Protein 6BN1 (pdb70)

Structure (mmCIF, N/CA/C/O backbone):
data_6BN1
#
_entry.id   6BN1
#
_cell.length_a   49.934
_cell.length_b   49.934
_cell.length_c   186.169
_cell.angle_alpha   90.00
_cell.angle_beta   90.00
_cell.angle_gamma   90.00
#
_symmetry.space_group_name_H-M   'P 43 2 2'
#
loop_
_entity.id
_entity.type
_entity.pdbx_description
1 polymer 'Serine/threonine-protein kinase hippo'
2 polymer 'Scaffold protein salvador'
3 non-polymer (4S)-2-METHYL-2,4-PENTANEDIOL
4 non-polymer 'NICKEL (II) ION'
5 water water
#
loop_
_atom_site.group_PDB
_atom_site.id
_atom_site.type_symbol
_atom_site.label_atom_id
_atom_site.label_alt_id
_atom_site.label_comp_id
_atom_site.label_asym_id
_atom_site.label_entity_id
_atom_site.label_seq_id
_atom_site.pdbx_PDB_ins_code
_atom_site.Cartn_x
_atom_site.Cartn_y
_atom_site.Cartn_z
_atom_site.occupancy
_atom_site.B_iso_or_equiv
_atom_site.auth_seq_id
_atom_site.auth_comp_id
_atom_site.auth_asym_id
_atom_site.auth_atom_id
_atom_site.pdbx_PDB_model_num
ATOM 1 N N . GLY A 1 1 ? -20.968 10.838 -4.028 1.00 107.73 604 GLY A N 1
ATOM 2 C CA . GLY A 1 1 ? -21.594 10.716 -2.725 1.00 99.28 604 GLY A CA 1
ATOM 3 C C . GLY A 1 1 ? -21.300 11.891 -1.807 1.00 96.55 604 GLY A C 1
ATOM 4 O O . GLY A 1 1 ? -21.634 13.037 -2.114 1.00 95.43 604 GLY A O 1
ATOM 5 N N . GLU A 1 2 ? -20.674 11.607 -0.672 1.00 94.64 605 GLU A N 1
ATOM 6 C CA . GLU A 1 2 ? -20.401 12.638 0.317 1.00 88.77 605 GLU A CA 1
ATOM 7 C C . GLU A 1 2 ? -19.471 13.716 -0.232 1.00 88.96 605 GLU A C 1
ATOM 8 O O . GLU A 1 2 ? -19.579 14.889 0.123 1.00 99.20 605 GLU A O 1
ATOM 14 N N . PHE A 1 3 ? -18.562 13.309 -1.107 1.00 73.35 606 PHE A N 1
ATOM 15 C CA . PHE A 1 3 ? -17.536 14.205 -1.612 1.00 68.29 606 PHE A CA 1
ATOM 16 C C . PHE A 1 3 ? -17.598 14.348 -3.125 1.00 76.91 606 PHE A C 1
ATOM 17 O O . PHE A 1 3 ? -16.566 14.370 -3.800 1.00 58.94 606 PHE A O 1
ATOM 25 N N . GLU A 1 4 ? -18.812 14.435 -3.651 1.00 83.59 607 GLU A N 1
ATOM 26 C CA . GLU A 1 4 ? -19.015 14.497 -5.086 1.00 80.09 607 GLU A CA 1
ATOM 27 C C . GLU A 1 4 ? -18.370 15.741 -5.695 1.00 77.54 607 GLU A C 1
ATOM 28 O O . GLU A 1 4 ? -17.897 15.720 -6.832 1.00 70.76 607 GLU A O 1
ATOM 34 N N . PHE A 1 5 ? -18.339 16.817 -4.918 1.00 72.78 608 PHE A N 1
ATOM 35 C CA . PHE A 1 5 ? -17.848 18.100 -5.401 1.00 60.27 608 PHE A CA 1
ATOM 36 C C . PHE A 1 5 ? -16.369 18.046 -5.804 1.00 60.31 608 PHE A C 1
ATOM 37 O O . PHE A 1 5 ? -15.896 18.887 -6.565 1.00 69.72 608 PHE A O 1
ATOM 45 N N . LEU A 1 6 ? -15.643 17.051 -5.303 1.00 55.55 609 LEU A N 1
ATOM 46 C CA . LEU A 1 6 ? -14.231 16.887 -5.640 1.00 54.30 609 LEU A CA 1
ATOM 47 C C . LEU A 1 6 ? -14.024 16.615 -7.141 1.00 62.42 609 LEU A C 1
ATOM 48 O O . LEU A 1 6 ? -12.929 16.810 -7.683 1.00 61.08 609 LEU A O 1
ATOM 53 N N . LYS A 1 7 ? -15.082 16.164 -7.808 1.00 55.03 610 LYS A N 1
ATOM 54 C CA . LYS A 1 7 ? -15.003 15.867 -9.232 1.00 67.35 61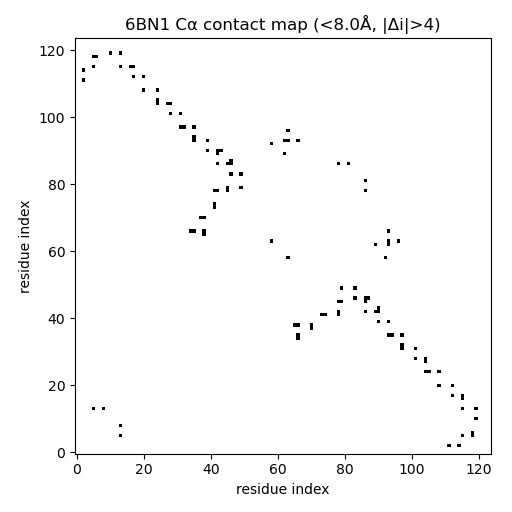0 LYS A CA 1
ATOM 55 C C . LYS A 1 7 ? -14.955 17.158 -10.034 1.00 58.39 610 LYS A C 1
ATOM 56 O O . LYS A 1 7 ? -14.575 17.168 -11.196 1.00 64.62 610 LYS A O 1
ATOM 62 N N . PHE A 1 8 ? -15.298 18.265 -9.396 1.00 57.30 611 PHE A N 1
ATOM 63 C CA . PHE A 1 8 ? -15.252 19.545 -10.077 1.00 54.99 611 PHE A CA 1
ATOM 64 C C . PHE A 1 8 ? -13.939 20.274 -9.862 1.00 65.13 611 PHE A C 1
ATOM 65 O O . PHE A 1 8 ? -13.681 21.291 -10.497 1.00 66.44 611 PHE A O 1
ATOM 73 N N . LEU A 1 9 ? -13.101 19.748 -8.979 1.00 53.65 612 LEU A N 1
ATOM 74 C CA . LEU A 1 9 ? -11.856 20.422 -8.653 1.00 57.15 612 LEU A CA 1
ATOM 75 C C . LEU A 1 9 ? -10.797 20.184 -9.695 1.00 54.88 612 LEU A C 1
ATOM 76 O O . LEU A 1 9 ? -10.791 19.153 -10.346 1.00 67.68 612 LEU A O 1
ATOM 81 N N . THR A 1 10 ? -9.889 21.139 -9.847 1.00 57.05 613 THR A N 1
ATOM 82 C CA . THR A 1 10 ? -8.744 20.927 -10.710 1.00 56.77 613 THR A CA 1
ATOM 83 C C . THR A 1 10 ? -7.805 19.962 -10.025 1.00 57.30 613 THR A C 1
ATOM 84 O O . THR A 1 10 ? -7.913 19.731 -8.830 1.00 57.32 613 THR A O 1
ATOM 88 N N . PHE A 1 11 ? -6.870 19.400 -10.772 1.00 67.13 614 PHE A N 1
ATOM 89 C CA . PHE A 1 11 ? -5.952 18.457 -10.177 1.00 68.04 614 PHE A CA 1
ATOM 90 C C . PHE A 1 11 ? -5.166 19.080 -9.013 1.00 72.09 614 PHE A C 1
ATOM 91 O O . PHE A 1 11 ? -4.870 18.422 -8.016 1.00 74.19 614 PHE A O 1
ATOM 99 N N . ASP A 1 12 ? -4.840 20.358 -9.156 1.00 67.13 615 ASP A N 1
ATOM 100 C CA . ASP A 1 12 ? -4.047 21.059 -8.170 1.00 70.98 615 ASP A CA 1
ATOM 101 C C . ASP A 1 12 ? -4.854 21.323 -6.915 1.00 71.31 615 ASP A C 1
ATOM 102 O O . ASP A 1 12 ? -4.347 21.192 -5.804 1.00 75.55 615 ASP A O 1
ATOM 107 N N . ASP A 1 13 ? -6.112 21.699 -7.108 1.00 58.24 616 ASP A N 1
ATOM 108 C CA . ASP A 1 13 ? -7.022 21.899 -6.008 1.00 53.91 616 ASP A CA 1
ATOM 109 C C . ASP A 1 13 ? -7.074 20.652 -5.111 1.00 58.05 616 ASP A C 1
ATOM 110 O O . ASP A 1 13 ? -7.062 20.771 -3.881 1.00 62.18 616 ASP A O 1
ATOM 115 N N . LEU A 1 14 ? -7.109 19.467 -5.717 1.00 54.96 617 LEU A N 1
ATOM 116 C CA . LEU A 1 14 ? -7.109 18.227 -4.938 1.00 54.51 617 LEU A CA 1
ATOM 117 C C . LEU A 1 14 ? -5.832 18.106 -4.127 1.00 59.02 617 LEU A C 1
ATOM 118 O O . LEU A 1 14 ? -5.884 17.865 -2.929 1.00 70.56 617 LEU A O 1
ATOM 123 N N . ASN A 1 15 ? -4.684 18.270 -4.775 1.00 60.59 618 ASN A N 1
ATOM 124 C CA . ASN A 1 15 ? -3.415 18.263 -4.051 1.00 61.23 618 ASN A CA 1
ATOM 125 C C . ASN A 1 15 ? -3.400 19.287 -2.906 1.00 67.57 618 ASN A C 1
ATOM 126 O O . ASN A 1 15 ? -2.892 19.014 -1.828 1.00 60.91 618 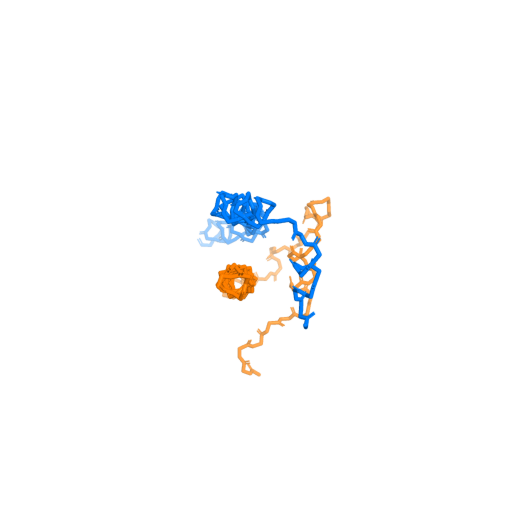ASN A O 1
ATOM 131 N N . GLN A 1 16 ? -3.976 20.459 -3.142 1.00 70.63 619 GLN A N 1
ATOM 132 C CA . GLN A 1 16 ? -3.934 21.527 -2.165 1.00 55.62 619 GLN A CA 1
ATOM 133 C C . GLN A 1 16 ? -4.724 21.123 -0.923 1.00 63.81 619 GLN A C 1
ATOM 134 O O . GLN A 1 16 ? -4.360 21.463 0.199 1.00 72.50 619 GLN A O 1
ATOM 140 N N . ARG A 1 17 ? -5.800 20.378 -1.137 1.00 65.90 620 ARG A N 1
ATOM 141 C CA . ARG A 1 17 ? -6.643 19.920 -0.056 1.00 51.11 620 ARG A CA 1
ATOM 142 C C . ARG A 1 17 ? -5.939 18.813 0.723 1.00 67.99 620 ARG A C 1
ATOM 143 O O . ARG A 1 17 ? -5.993 18.784 1.955 1.00 65.29 620 ARG A O 1
ATOM 151 N N . LEU A 1 18 ? -5.267 17.920 0.001 1.00 66.62 621 LEU A N 1
ATOM 152 C CA . LEU A 1 18 ? -4.441 16.886 0.617 1.00 73.59 621 LEU A CA 1
ATOM 153 C C . LEU A 1 18 ? -3.272 17.485 1.405 1.00 80.87 621 LEU A C 1
ATOM 154 O O . LEU A 1 18 ? -2.760 16.883 2.346 1.00 75.23 621 LEU A O 1
ATOM 159 N N . CYS A 1 19 ? -2.850 18.672 0.993 1.00 83.48 622 CYS A N 1
ATOM 160 C CA . CYS A 1 19 ? -1.767 19.394 1.642 1.00 74.92 622 CYS A CA 1
ATOM 161 C C . CYS A 1 19 ? -2.198 19.844 3.039 1.00 76.97 622 CYS A C 1
ATOM 162 O O . CYS A 1 19 ? -1.437 19.762 3.996 1.00 82.84 622 CYS A O 1
ATOM 165 N N . ASN A 1 20 ? -3.439 20.305 3.137 1.00 73.14 623 ASN A N 1
ATOM 166 C CA . ASN A 1 20 ? -3.927 21.010 4.310 1.00 71.10 623 ASN A CA 1
ATOM 167 C C . ASN A 1 20 ? -4.620 20.118 5.332 1.00 69.63 623 ASN A C 1
ATOM 168 O O . ASN A 1 20 ? -4.938 20.560 6.424 1.00 71.82 623 ASN A O 1
ATOM 173 N N . ILE A 1 21 ? -4.839 18.860 4.976 1.00 63.93 624 ILE A N 1
ATOM 174 C CA . ILE A 1 21 ? -5.742 17.998 5.719 1.00 58.62 624 ILE A CA 1
ATOM 175 C C . ILE A 1 21 ? -5.265 17.711 7.177 1.00 54.07 624 ILE A C 1
ATOM 176 O O . ILE A 1 21 ? -6.044 17.841 8.105 1.00 53.10 624 ILE A O 1
ATOM 181 N N . ASP A 1 22 ? -3.995 17.381 7.382 1.00 60.55 625 ASP A N 1
ATOM 182 C CA . ASP A 1 22 ? -3.476 17.110 8.720 1.00 54.33 625 ASP A CA 1
ATOM 183 C C . ASP A 1 22 ? -3.673 18.292 9.671 1.00 69.89 625 ASP A C 1
ATOM 184 O O . ASP A 1 22 ? -4.337 18.170 10.703 1.00 67.41 625 ASP A O 1
ATOM 189 N N . HIS A 1 23 ? -3.091 19.430 9.310 1.00 66.27 626 HIS A N 1
ATOM 190 C CA . HIS A 1 23 ? -3.187 20.646 10.102 1.00 60.92 626 HIS A CA 1
ATOM 191 C C . HIS A 1 23 ? -4.627 20.994 10.392 1.00 58.17 626 HIS A C 1
ATOM 192 O O . HIS A 1 23 ? -4.967 21.385 11.511 1.00 70.35 626 HIS A O 1
ATOM 199 N N . GLU A 1 24 ? -5.479 20.840 9.389 1.00 50.37 627 GLU A N 1
ATOM 200 C CA . GLU A 1 24 ? -6.904 21.076 9.594 1.00 69.30 627 GLU A CA 1
ATOM 201 C C . GLU A 1 24 ? -7.489 20.171 10.687 1.00 68.57 627 GLU A C 1
ATOM 202 O O . GLU A 1 24 ? -8.382 20.584 11.425 1.00 64.27 627 GLU A O 1
ATOM 208 N N . MET A 1 25 ? -6.982 18.949 10.800 1.00 55.10 628 MET A N 1
ATOM 209 C CA . MET A 1 25 ? -7.492 18.049 11.805 1.00 56.27 628 MET A CA 1
ATOM 210 C C . MET A 1 25 ? -6.966 18.455 13.189 1.00 68.67 628 MET A C 1
ATOM 211 O O . MET A 1 25 ? -7.706 18.445 14.174 1.00 62.75 628 MET A O 1
ATOM 216 N N . GLU A 1 26 ? -5.692 18.834 13.243 1.00 67.35 629 GLU A N 1
ATOM 217 C CA . GLU A 1 26 ? -5.056 19.225 14.492 1.00 59.75 629 GLU A CA 1
ATOM 218 C C . GLU A 1 26 ? -5.737 20.449 15.102 1.00 59.69 629 GLU A C 1
ATOM 219 O O . GLU A 1 26 ? -5.871 20.547 16.316 1.00 72.26 629 GLU A O 1
ATOM 225 N N . LEU A 1 27 ? -6.184 21.377 14.273 1.00 61.62 630 LEU A N 1
ATOM 226 C CA . LEU A 1 27 ? -6.897 22.520 14.811 1.00 62.24 630 LEU A CA 1
ATOM 227 C C . LEU A 1 27 ? -8.232 22.084 15.387 1.00 64.62 630 LEU A C 1
ATOM 228 O O . LEU A 1 27 ? -8.651 22.555 16.449 1.00 72.91 630 LEU A O 1
ATOM 233 N N . GLU A 1 28 ? -8.885 21.169 14.679 1.00 55.72 631 GLU A N 1
ATOM 234 C CA . GLU A 1 28 ? -10.201 20.670 15.060 1.00 62.86 631 GLU A CA 1
ATOM 235 C C . GLU A 1 28 ? -10.157 19.983 16.438 1.00 58.26 631 GLU A C 1
ATOM 236 O O . GLU A 1 28 ? -11.018 20.184 17.289 1.00 53.08 631 GLU A O 1
ATOM 242 N N . ILE A 1 29 ? -9.132 19.169 16.631 1.00 51.24 632 ILE A N 1
ATOM 243 C CA . ILE A 1 29 ? -8.955 18.408 17.848 1.00 49.32 632 ILE A CA 1
ATOM 244 C C . ILE A 1 29 ? -8.599 19.317 19.030 1.00 61.66 632 ILE A C 1
ATOM 245 O O . ILE A 1 29 ? -9.070 19.109 20.148 1.00 72.63 632 ILE A O 1
ATOM 250 N N . G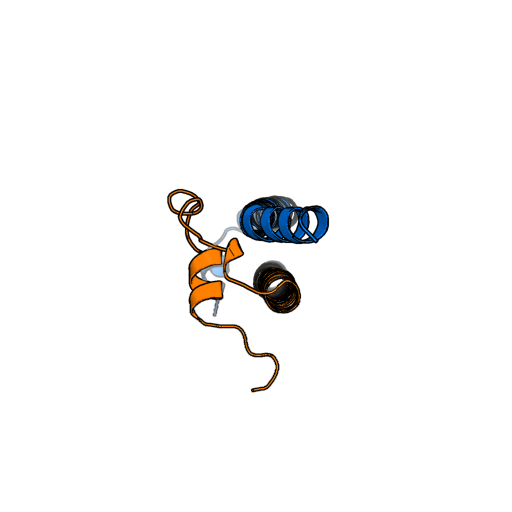LU A 1 30 ? -7.788 20.336 18.766 1.00 56.86 633 GLU A N 1
ATOM 251 C CA . GLU A 1 30 ? -7.440 21.331 19.770 1.00 54.87 633 GLU A CA 1
ATOM 252 C C . GLU A 1 30 ? -8.667 22.083 20.270 1.00 64.92 633 GLU A C 1
ATOM 253 O O . GLU A 1 30 ? -8.841 22.261 21.476 1.00 80.42 633 GLU A O 1
ATOM 259 N N . GLN A 1 31 ? -9.514 22.526 19.348 1.00 59.47 634 GLN A N 1
ATOM 260 C CA . GLN A 1 31 ? -10.751 23.210 19.714 1.00 59.00 634 GLN A CA 1
ATOM 261 C C . GLN A 1 31 ? -11.671 22.284 20.512 1.00 67.56 634 GLN A C 1
ATOM 262 O O . GLN A 1 31 ? -12.413 22.731 21.384 1.00 66.04 634 GLN A O 1
ATOM 268 N N . LEU A 1 32 ? -11.596 20.991 20.218 1.00 54.59 635 LEU A N 1
ATOM 269 C CA . LEU A 1 32 ? -12.384 19.995 20.922 1.00 54.74 635 LEU A CA 1
ATOM 270 C C . LEU A 1 32 ? -11.866 19.800 22.350 1.00 59.98 635 LEU A C 1
ATOM 271 O O . LEU A 1 32 ? -12.627 19.787 23.315 1.00 60.31 635 LEU A O 1
ATOM 276 N N . ASN A 1 33 ? -10.557 19.637 22.459 1.00 60.30 636 ASN A N 1
ATOM 277 C CA . ASN A 1 33 ? -9.892 19.535 23.738 1.00 55.58 636 ASN A CA 1
ATOM 278 C C . ASN A 1 33 ? -10.174 20.737 24.619 1.00 66.35 636 ASN A C 1
ATOM 279 O O . ASN A 1 33 ? -10.442 20.583 25.811 1.00 78.02 636 ASN A O 1
ATOM 284 N N . LYS A 1 34 ? -10.108 21.934 24.044 1.00 64.36 637 LYS A N 1
ATOM 285 C CA . LYS A 1 34 ? -10.371 23.139 24.823 1.00 58.63 637 LYS A CA 1
ATOM 286 C C . LYS A 1 34 ? -11.816 23.126 25.293 1.00 61.74 637 LYS A C 1
ATOM 287 O O . LYS A 1 34 ? -12.112 23.461 26.438 1.00 67.93 637 LYS A O 1
ATOM 293 N N . LYS A 1 35 ? -12.709 22.719 24.400 1.00 54.17 638 LYS A N 1
ATOM 294 C CA . LYS A 1 35 ? -14.138 22.736 24.679 1.00 52.67 638 LYS A CA 1
ATOM 295 C C . LYS A 1 35 ? -14.493 21.884 25.896 1.00 67.15 638 LYS A C 1
ATOM 296 O O . LYS A 1 35 ? -15.212 22.336 26.793 1.00 71.00 638 LYS A O 1
ATOM 302 N N . TYR A 1 36 ? -13.974 20.663 25.937 1.00 58.03 639 TYR A N 1
ATOM 303 C CA . TYR A 1 36 ? -14.388 19.735 26.972 1.00 61.90 639 TYR A CA 1
ATOM 304 C C . TYR A 1 36 ? -13.688 20.009 28.294 1.00 61.56 639 TYR A C 1
ATOM 305 O O . TYR A 1 36 ? -14.286 19.870 29.348 1.00 60.87 639 TYR A O 1
ATOM 314 N N . ASN A 1 37 ? -12.439 20.438 28.231 1.00 54.58 640 ASN A N 1
ATOM 315 C CA . ASN A 1 37 ? -11.736 20.867 29.420 1.00 50.34 640 ASN A CA 1
ATOM 316 C C . ASN A 1 37 ? -12.500 21.932 30.194 1.00 62.83 640 ASN A C 1
ATOM 317 O O . ASN A 1 37 ? -12.569 21.892 31.430 1.00 68.61 640 ASN A O 1
ATOM 322 N N . ALA A 1 38 ? -13.074 22.890 29.476 1.00 61.28 641 ALA A N 1
ATOM 323 C CA . ALA A 1 38 ? -13.785 23.977 30.142 1.00 66.62 641 ALA A CA 1
ATOM 324 C C . ALA A 1 38 ? -15.153 23.516 30.632 1.00 66.52 641 ALA A C 1
ATOM 325 O O . ALA A 1 38 ? -15.735 24.119 31.533 1.00 75.43 641 ALA A O 1
ATOM 327 N N . LYS A 1 39 ? -15.653 22.439 30.044 1.00 49.16 642 LYS A N 1
ATOM 328 C CA . LYS A 1 39 ? -16.912 21.856 30.480 1.00 57.02 642 LYS A CA 1
ATOM 329 C C . LYS A 1 39 ? -16.735 20.989 31.723 1.00 52.03 642 LYS A C 1
ATOM 330 O O . LYS A 1 39 ? -17.681 20.766 32.458 1.00 59.89 642 LYS A O 1
ATOM 336 N N . ARG A 1 40 ? -15.526 20.484 31.928 1.00 52.48 643 ARG A N 1
ATOM 337 C CA . ARG A 1 40 ? -15.236 19.597 33.037 1.00 55.46 643 ARG A CA 1
ATOM 338 C C . ARG A 1 40 ? -14.864 20.365 34.295 1.00 56.55 643 ARG A C 1
ATOM 339 O O . ARG A 1 40 ? -15.176 19.932 35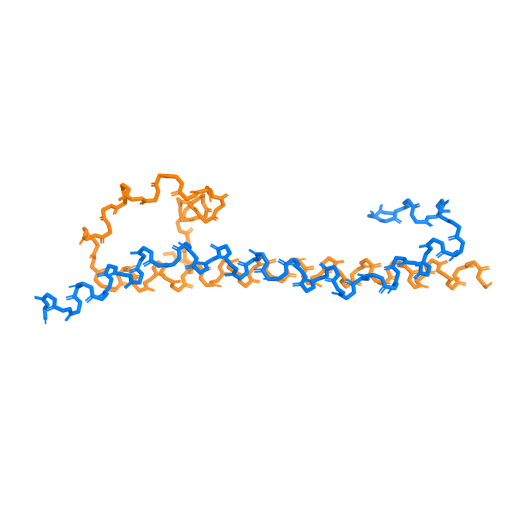.402 1.00 66.84 643 ARG A O 1
ATOM 347 N N . GLN A 1 41 ? -14.184 21.492 34.107 1.00 52.88 644 GLN A N 1
ATOM 348 C CA . GLN A 1 41 ? -13.727 22.340 35.201 1.00 55.50 644 GLN A CA 1
ATOM 349 C C . GLN A 1 41 ? -14.794 22.556 36.287 1.00 62.85 644 GLN A C 1
ATOM 350 O O . GLN A 1 41 ? -14.505 22.329 37.461 1.00 65.66 644 GLN A O 1
ATOM 356 N N . PRO A 1 42 ? -16.028 22.955 35.904 1.00 56.50 645 PRO A N 1
ATOM 357 C CA . PRO A 1 42 ? -17.077 23.101 36.916 1.00 56.08 645 PRO A CA 1
ATOM 358 C C . PRO A 1 42 ? -17.294 21.845 37.760 1.00 74.47 645 PRO A C 1
ATOM 359 O O . PRO A 1 42 ? -17.522 21.910 38.973 1.00 74.92 645 PRO A O 1
ATOM 363 N N . ILE A 1 43 ? -17.239 20.697 37.107 1.00 68.17 646 ILE A N 1
ATOM 364 C CA . ILE A 1 43 ? -17.510 19.446 37.785 1.00 58.11 646 ILE A CA 1
ATOM 365 C C . ILE A 1 43 ? -16.323 19.077 38.634 1.00 61.57 646 ILE A C 1
ATOM 366 O O . ILE A 1 43 ? -16.476 18.673 39.776 1.00 63.19 646 ILE A O 1
ATOM 371 N N . VAL A 1 44 ? -15.133 19.237 38.066 1.00 63.41 647 VAL A N 1
ATOM 372 C CA . VAL A 1 44 ? -13.901 18.888 38.754 1.00 65.53 647 VAL A CA 1
ATOM 373 C C . VAL A 1 44 ? -13.692 19.793 39.981 1.00 66.87 647 VAL A C 1
ATOM 374 O O . VAL A 1 44 ? -13.289 19.325 41.049 1.00 67.45 647 VAL A O 1
ATOM 378 N N . ASP A 1 45 ? -13.997 21.078 39.831 1.00 66.13 648 ASP A N 1
ATOM 379 C CA . ASP A 1 45 ? -13.948 22.005 40.953 1.00 70.18 648 ASP A CA 1
ATOM 380 C C . ASP A 1 45 ? -14.893 21.566 42.075 1.00 70.76 648 ASP A C 1
ATOM 381 O O . ASP A 1 45 ? -14.541 21.643 43.253 1.00 81.32 648 ASP A O 1
ATOM 386 N N . ALA A 1 46 ? -16.083 21.093 41.718 1.00 67.61 649 ALA A N 1
ATOM 387 C CA . ALA A 1 46 ? -17.057 20.677 42.730 1.00 59.93 649 ALA A CA 1
ATOM 388 C C . ALA A 1 46 ? -16.555 19.474 43.526 1.00 67.58 649 ALA A C 1
ATOM 389 O O . ALA A 1 46 ? -16.621 19.474 44.763 1.00 77.68 649 ALA A O 1
ATOM 391 N N . MET A 1 47 ? -16.060 18.461 42.819 1.00 58.24 650 MET A N 1
ATOM 392 C CA . MET A 1 47 ? -15.497 17.268 43.450 1.00 69.07 650 MET A CA 1
ATOM 393 C C . MET A 1 47 ? -14.376 17.637 44.422 1.00 71.23 650 MET A C 1
ATOM 394 O O . MET A 1 47 ? -14.305 17.091 45.516 1.00 70.55 650 MET A O 1
ATOM 399 N N . ASN A 1 48 ? -13.510 18.563 44.018 1.00 68.50 651 ASN A N 1
ATOM 400 C CA . ASN A 1 48 ? -12.436 19.039 44.880 1.00 67.11 651 ASN A CA 1
ATOM 401 C C . ASN A 1 48 ? -12.974 19.652 46.161 1.00 73.79 651 ASN A C 1
ATOM 402 O O . ASN A 1 48 ? -12.408 19.465 47.232 1.00 90.81 651 ASN A O 1
ATOM 407 N N . ALA A 1 49 ? -14.081 20.371 46.037 1.00 70.15 652 ALA A N 1
ATOM 408 C CA . ALA A 1 49 ? -14.725 20.987 47.177 1.00 68.95 652 ALA A CA 1
ATOM 409 C C . ALA A 1 49 ? -15.368 19.940 48.074 1.00 78.58 652 ALA A C 1
ATOM 410 O O . ALA A 1 49 ? -15.331 20.066 49.295 1.00 86.62 652 ALA A O 1
ATOM 412 N N . LYS A 1 50 ? -15.957 18.910 47.473 1.00 78.41 653 LYS A N 1
ATOM 413 C CA . LYS A 1 50 ? -16.504 17.803 48.254 1.00 78.04 653 LYS A CA 1
ATOM 414 C C . LYS A 1 5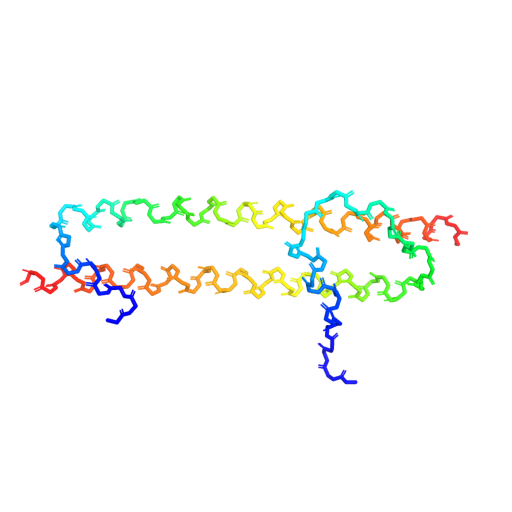0 ? -15.384 17.123 49.038 1.00 82.51 653 LYS A C 1
ATOM 415 O O . LYS A 1 50 ? -15.495 16.935 50.247 1.00 101.62 653 LYS A O 1
ATOM 421 N N . ARG A 1 51 ? -14.297 16.786 48.351 1.00 72.22 654 ARG A N 1
ATOM 422 C CA . ARG A 1 51 ? -13.152 16.129 48.974 1.00 83.95 654 ARG A CA 1
ATOM 423 C C . ARG A 1 51 ? -12.520 16.937 50.111 1.00 106.30 654 ARG A C 1
ATOM 424 O O . ARG A 1 51 ? -11.973 16.364 51.056 1.00 110.58 654 ARG A O 1
ATOM 432 N N . LYS A 1 52 ? -12.584 18.262 50.015 1.00 112.70 655 LYS A N 1
ATOM 433 C CA . LYS A 1 52 ? -11.988 19.118 51.034 1.00 120.84 655 LYS A CA 1
ATOM 434 C C . LYS A 1 52 ? -12.958 19.312 52.203 1.00 123.78 655 LYS A C 1
ATOM 435 O O . LYS A 1 52 ? -12.540 19.508 53.341 1.00 126.80 655 LYS A O 1
ATOM 441 N N . ARG A 1 53 ? -14.251 19.217 51.907 1.00 129.29 656 ARG A N 1
ATOM 442 C CA . ARG A 1 53 ? -15.327 19.437 52.874 1.00 129.52 656 ARG A CA 1
ATOM 443 C C . ARG A 1 53 ? -15.545 18.224 53.771 1.00 125.36 656 ARG A C 1
ATOM 444 O O . ARG A 1 53 ? -16.093 18.338 54.865 1.00 139.99 656 ARG A O 1
ATOM 452 N N . GLN A 1 54 ? -15.106 17.061 53.301 1.00 116.80 657 GLN A N 1
ATOM 453 C CA . GLN A 1 54 ? -15.398 15.800 53.969 1.00 116.25 657 GLN A CA 1
ATOM 454 C C . GLN A 1 54 ? -14.128 14.990 54.219 1.00 117.17 657 GLN A C 1
ATOM 455 O O . GLN A 1 54 ? -13.025 15.538 54.251 1.00 121.42 657 GLN A O 1
ATOM 461 N N . LEU B 2 1 ? -30.187 1.506 33.634 1.00 87.56 531 LEU B N 1
ATOM 462 C CA . LEU B 2 1 ? -29.982 1.496 32.185 1.00 94.01 531 LEU B CA 1
ATOM 463 C C . LEU B 2 1 ? -28.492 1.419 31.826 1.00 99.03 531 LEU B C 1
ATOM 464 O O . LEU B 2 1 ? -27.632 1.885 32.583 1.00 93.90 531 LEU B O 1
ATOM 469 N N . LEU B 2 2 ? -28.202 0.836 30.662 1.00 104.54 532 LEU B N 1
ATOM 470 C CA . LEU B 2 2 ? -26.830 0.528 30.246 1.00 99.96 532 LEU B CA 1
ATOM 471 C C . LEU B 2 2 ? -26.054 1.730 29.715 1.00 97.53 532 LEU B C 1
ATOM 472 O O . LEU B 2 2 ? -26.398 2.286 28.672 1.00 104.33 532 LEU B O 1
ATOM 477 N N . GLU B 2 3 ? -25.004 2.112 30.437 1.00 93.18 533 GLU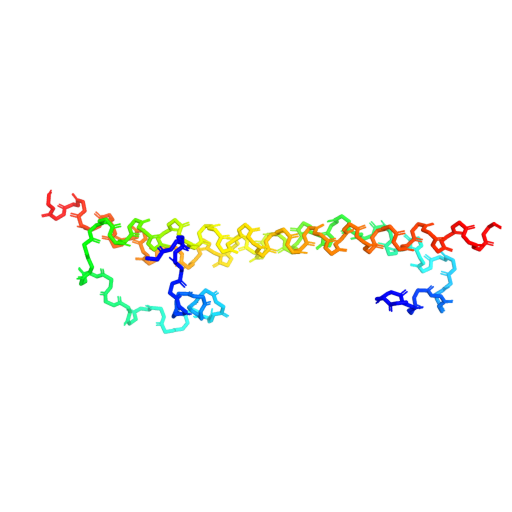 B N 1
ATOM 478 C CA . GLU B 2 3 ? -24.123 3.197 30.028 1.00 91.50 533 GLU B CA 1
ATOM 479 C C . GLU B 2 3 ? -24.879 4.504 29.798 1.00 86.10 533 GLU B C 1
ATOM 480 O O . GLU B 2 3 ? -24.515 5.285 28.924 1.00 87.01 533 GLU B O 1
ATOM 486 N N . GLU B 2 4 ? -25.928 4.743 30.576 1.00 77.50 534 GLU B N 1
ATOM 487 C CA . GLU B 2 4 ? -26.783 5.902 30.339 1.00 82.93 534 GLU B CA 1
ATOM 488 C C . GLU B 2 4 ? -26.038 7.223 30.461 1.00 79.06 534 GLU B C 1
ATOM 489 O O . GLU B 2 4 ? -25.338 7.467 31.444 1.00 83.10 534 GLU B O 1
ATOM 495 N N . ILE B 2 5 ? -26.186 8.065 29.448 1.00 64.77 535 ILE B N 1
ATOM 496 C CA . ILE B 2 5 ? -25.760 9.454 29.534 1.00 67.75 535 ILE B CA 1
ATOM 497 C C . ILE B 2 5 ? -26.981 10.347 29.433 1.00 63.41 535 ILE B C 1
ATOM 498 O O . ILE B 2 5 ? -27.665 10.355 28.421 1.00 76.59 535 ILE B O 1
ATOM 503 N N . PRO B 2 6 ? -27.269 11.088 30.499 1.00 61.95 536 PRO B N 1
ATOM 504 C CA . PRO B 2 6 ? -28.443 11.957 30.540 1.00 61.77 536 PRO B CA 1
ATOM 505 C C . PRO B 2 6 ? -28.432 13.004 29.441 1.00 59.74 536 PRO B C 1
ATOM 506 O O . PRO B 2 6 ? -27.400 13.624 29.192 1.00 62.02 536 PRO B O 1
ATOM 510 N N . LYS B 2 7 ? -29.586 13.198 28.812 1.00 65.08 537 LYS B N 1
ATOM 511 C CA . LYS B 2 7 ? -29.712 14.102 27.675 1.00 71.11 537 LYS B CA 1
ATOM 512 C C . LYS B 2 7 ? -29.219 15.498 28.026 1.00 67.57 537 LYS B C 1
ATOM 513 O O . LYS B 2 7 ? -28.639 16.190 27.178 1.00 69.04 537 LYS B O 1
ATOM 519 N N . TRP B 2 8 ? -29.431 15.902 29.279 1.00 60.00 538 TRP B N 1
ATOM 520 C CA . TRP B 2 8 ? -29.102 17.263 29.680 1.00 49.35 538 TRP B CA 1
ATOM 521 C C . TRP B 2 8 ? -27.600 17.446 29.603 1.00 57.79 538 TRP B C 1
ATOM 522 O O . TRP B 2 8 ? -27.118 18.537 29.303 1.00 62.77 538 TRP B O 1
ATOM 533 N N . LEU B 2 9 ? -26.865 16.367 29.852 1.00 52.34 539 LEU B N 1
ATOM 534 C CA . LEU B 2 9 ? -25.415 16.449 29.895 1.00 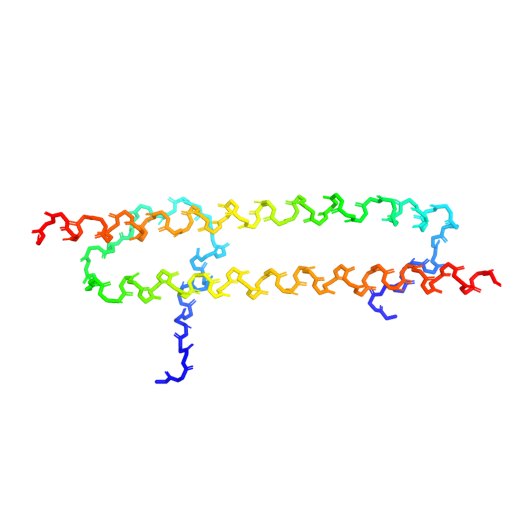64.98 539 LEU B CA 1
ATOM 535 C C . LEU B 2 9 ? -24.882 16.727 28.505 1.00 66.45 539 LEU B C 1
ATOM 536 O O . LEU B 2 9 ? -23.970 17.532 28.328 1.00 70.89 539 LEU B O 1
ATOM 541 N N . ALA B 2 10 ? -25.472 16.065 27.519 1.00 75.57 540 ALA B N 1
ATOM 542 C CA . ALA B 2 10 ? -25.093 16.270 26.130 1.00 64.17 540 ALA B CA 1
ATOM 543 C C . ALA B 2 10 ? -25.364 17.712 25.700 1.00 65.68 540 ALA B C 1
ATOM 544 O O . ALA B 2 10 ? -24.511 18.353 25.085 1.00 65.78 540 ALA B O 1
ATOM 546 N N . VAL B 2 11 ? -26.544 18.223 26.045 1.00 56.69 541 VAL B N 1
ATOM 547 C CA . VAL B 2 11 ? -26.886 19.617 25.776 1.00 50.87 541 VAL B CA 1
ATOM 548 C C . VAL B 2 11 ? -25.868 20.566 26.385 1.00 62.37 541 VAL B C 1
ATOM 549 O O . VAL B 2 11 ? -25.415 21.513 25.748 1.00 72.26 541 VAL B O 1
ATOM 553 N N . TYR B 2 12 ? -25.520 20.302 27.634 1.00 67.50 542 TYR B N 1
ATOM 554 C CA . TYR B 2 12 ? -24.553 21.101 28.364 1.00 65.38 542 TYR B CA 1
ATOM 555 C C . TYR B 2 12 ? -23.219 21.220 27.641 1.00 62.48 542 TYR B C 1
ATOM 556 O O . TYR B 2 12 ? -22.662 22.307 27.552 1.00 65.32 542 TYR B O 1
ATOM 565 N N . SER B 2 13 ? -22.711 20.100 27.135 1.00 59.00 543 SER B N 1
ATOM 566 C CA . SER B 2 13 ? -21.380 20.084 26.547 1.00 63.72 543 SER B CA 1
ATOM 567 C C . SER B 2 13 ? -21.363 20.850 25.224 1.00 73.31 543 SER B C 1
ATOM 568 O O . SER B 2 13 ? -20.351 21.441 24.852 1.00 76.53 543 SER B O 1
ATOM 571 N N . GLU B 2 14 ? -22.503 20.875 24.543 1.00 74.79 544 GLU B N 1
ATOM 572 C CA . GLU B 2 14 ? -22.624 21.579 23.271 1.00 73.51 544 GLU B CA 1
ATOM 573 C C . GLU B 2 14 ? -22.896 23.072 23.413 1.00 63.44 544 GLU B C 1
ATOM 574 O O . GLU B 2 14 ? -22.783 23.826 22.435 1.00 62.92 544 GLU B O 1
ATOM 580 N N . ALA B 2 15 ? -23.250 23.504 24.618 1.00 52.07 545 ALA B N 1
ATOM 581 C CA . ALA B 2 15 ? -23.605 24.905 24.842 1.00 50.83 545 ALA B CA 1
ATOM 582 C C . ALA B 2 15 ? -22.373 25.739 25.169 1.00 57.40 545 ALA B C 1
ATOM 583 O O . ALA B 2 15 ? -21.272 25.203 25.270 1.00 69.86 545 ALA B O 1
ATOM 585 N N . ASP B 2 16 ? -22.553 27.046 25.329 1.00 73.05 546 ASP B N 1
ATOM 586 C CA . ASP B 2 16 ? -21.427 27.925 25.627 1.00 88.02 546 ASP B CA 1
ATOM 587 C C . ASP B 2 16 ? -21.270 28.119 27.129 1.00 97.70 546 ASP B C 1
ATOM 588 O O . ASP B 2 16 ? -22.059 27.607 27.911 1.00 105.80 546 ASP B O 1
ATOM 593 N N . SER B 2 17 ? -20.255 28.875 27.525 1.00 99.51 547 SER B N 1
ATOM 594 C CA . SER B 2 17 ? -19.873 28.976 28.927 1.00 92.07 547 SER B CA 1
ATOM 595 C C . SER B 2 17 ? -20.690 29.978 29.737 1.00 105.54 547 SER B C 1
ATOM 596 O O . SER B 2 17 ? -20.531 30.069 30.956 1.00 112.11 547 SER B O 1
ATOM 599 N N . SER B 2 18 ? -21.561 30.725 29.070 1.00 113.84 548 SER B N 1
ATOM 600 C CA . SER B 2 18 ? -22.237 31.852 29.711 1.00 117.28 548 SER B CA 1
ATOM 601 C C . SER B 2 18 ? -23.053 31.471 30.955 1.00 109.29 548 SER B C 1
ATOM 602 O O . SER B 2 18 ? -22.986 32.155 31.969 1.00 116.60 548 SER B O 1
ATOM 605 N N . LYS B 2 19 ? -23.816 30.387 30.886 1.00 103.37 549 LYS B N 1
ATOM 606 C CA . LYS B 2 19 ? -24.649 29.976 32.016 1.00 108.00 549 LYS B CA 1
ATOM 607 C C . LYS B 2 19 ? -24.019 28.838 32.818 1.00 110.28 549 LYS B C 1
ATOM 608 O O . LYS B 2 19 ? -24.733 28.062 33.452 1.00 104.45 549 LYS B O 1
ATOM 614 N N . ASP B 2 20 ? -22.695 28.724 32.775 1.00 108.92 550 ASP B N 1
ATOM 615 C CA . ASP B 2 20 ? -21.992 27.668 33.502 1.00 102.16 550 ASP B CA 1
ATOM 616 C C . ASP B 2 20 ? -22.173 27.792 35.015 1.00 102.89 550 ASP B C 1
ATOM 617 O O . ASP B 2 20 ? -22.553 26.831 35.712 1.00 85.47 550 ASP B O 1
ATOM 622 N N . HIS B 2 21 ? -21.895 29.001 35.495 1.00 97.14 551 HIS B N 1
ATOM 623 C CA . HIS B 2 21 ? -21.862 29.310 36.910 1.00 100.37 551 HIS B CA 1
ATOM 624 C C . HIS B 2 21 ? -23.107 28.862 37.670 1.00 110.86 551 HIS B C 1
ATOM 625 O O . HIS B 2 21 ? -23.007 28.492 38.834 1.00 126.34 551 HIS B O 1
ATOM 632 N N . LEU B 2 22 ? -24.272 28.880 37.023 1.00 111.75 552 LEU B N 1
ATOM 633 C CA . LEU B 2 22 ? -25.528 28.639 37.744 1.00 110.75 552 LEU B CA 1
ATOM 634 C C . LEU B 2 22 ? -25.818 27.147 37.916 1.00 113.52 552 LEU B C 1
ATOM 635 O O . LEU B 2 22 ? -26.956 26.732 38.133 1.00 109.16 552 LEU B O 1
ATOM 640 N N . LEU B 2 23 ? -24.761 26.351 37.851 1.00 118.93 553 LEU B N 1
ATOM 641 C CA . LEU B 2 23 ? -24.870 24.926 38.096 1.00 114.02 553 LEU B CA 1
ATOM 642 C C . LEU B 2 23 ? -24.569 24.576 39.547 1.00 104.52 553 LEU B C 1
ATOM 643 O O . LEU B 2 23 ? -23.445 24.740 40.026 1.00 98.21 553 LEU B O 1
ATOM 648 N N . GLN B 2 24 ? -25.594 24.093 40.237 1.00 101.82 554 GLN B N 1
ATOM 649 C CA . GLN B 2 24 ? -25.488 23.740 41.643 1.00 91.25 554 GLN B CA 1
ATOM 650 C C . GLN B 2 24 ? -24.927 22.337 41.803 1.00 77.81 554 GLN B C 1
ATOM 651 O O . GLN B 2 24 ? -25.609 21.447 42.338 1.00 60.32 554 GLN B O 1
ATOM 657 N N . PHE B 2 25 ? -23.693 22.140 41.335 1.00 64.30 555 PHE B N 1
ATOM 658 C CA . PHE B 2 25 ? -23.072 20.816 41.366 1.00 61.70 555 PHE B CA 1
ATOM 659 C C . PHE B 2 25 ? -22.888 20.288 42.785 1.00 68.33 555 PHE B C 1
ATOM 660 O O . PHE B 2 25 ? -22.712 19.095 42.989 1.00 74.89 555 PHE B O 1
ATOM 668 N N . ASN B 2 26 ? -22.935 21.188 43.759 1.00 76.52 556 ASN B N 1
ATOM 669 C CA . ASN B 2 26 ? -22.834 20.826 45.162 1.00 69.46 556 ASN B CA 1
ATOM 670 C C . ASN B 2 26 ? -23.910 19.823 45.575 1.00 74.15 556 ASN B C 1
ATOM 671 O O . ASN B 2 26 ? -23.659 18.959 46.414 1.00 83.91 556 ASN B O 1
ATOM 676 N N . MET B 2 27 ? -25.090 19.923 44.959 1.00 69.57 557 MET B N 1
ATOM 677 C CA . MET B 2 27 ? -26.236 19.076 45.293 1.00 60.81 557 MET B CA 1
ATOM 678 C C . MET B 2 27 ? -26.017 17.588 45.029 1.00 68.13 557 MET B C 1
ATOM 679 O O . MET B 2 27 ? -26.750 16.745 45.550 1.00 71.15 557 MET B O 1
ATOM 684 N N . PHE B 2 28 ? -25.012 17.260 44.227 1.00 57.01 558 PHE B N 1
ATOM 685 C CA . PHE B 2 28 ? -24.779 15.869 43.864 1.00 55.41 558 PHE B CA 1
ATOM 686 C C . PHE B 2 28 ? -23.788 15.188 44.803 1.00 69.51 558 PHE B C 1
ATOM 687 O O . PHE B 2 28 ? -22.964 15.837 45.438 1.00 56.80 558 PHE B O 1
ATOM 695 N N . SER B 2 29 ? -23.909 13.874 44.922 1.00 63.42 559 SER B N 1
ATOM 696 C CA . SER B 2 29 ? -22.916 13.108 45.639 1.00 55.65 559 SER B CA 1
ATOM 697 C C . SER B 2 29 ? -21.627 13.074 44.832 1.00 70.29 559 SER B C 1
ATOM 698 O O . SER B 2 29 ? -21.624 13.297 43.616 1.00 75.16 559 SER B O 1
ATOM 701 N N . LEU B 2 30 ? -20.529 12.803 45.511 1.00 55.70 560 LEU B N 1
ATOM 702 C CA . LEU B 2 30 ? -19.251 12.669 44.853 1.00 55.39 560 LEU B CA 1
ATOM 703 C C . LEU B 2 30 ? -19.285 11.575 43.773 1.00 65.93 560 LEU B C 1
ATOM 704 O O . LEU B 2 30 ? -18.794 11.799 42.672 1.00 71.95 560 LEU B O 1
ATOM 709 N N . PRO B 2 31 ? -19.875 10.397 44.063 1.00 69.12 561 PRO B N 1
ATOM 710 C CA . PRO B 2 31 ? -19.966 9.396 42.983 1.00 60.88 561 PRO B CA 1
ATOM 711 C C . PRO B 2 31 ? -20.734 9.837 41.726 1.00 61.53 561 PRO B C 1
ATOM 712 O O . PRO B 2 31 ? -20.339 9.469 40.624 1.00 58.74 561 PRO B O 1
ATOM 716 N N . GLU B 2 32 ? -21.814 10.591 41.891 1.00 54.97 562 GLU B N 1
ATOM 717 C CA . GLU B 2 32 ? -22.575 11.064 40.751 1.00 50.71 562 GLU B CA 1
ATOM 718 C C . GLU B 2 32 ? -21.758 12.073 39.928 1.00 53.72 562 GLU B C 1
ATOM 719 O O . GLU B 2 32 ? -21.823 12.093 38.700 1.00 61.22 562 GLU B O 1
ATOM 725 N N . LEU B 2 33 ? -20.978 12.897 40.616 1.00 52.54 563 LEU B N 1
ATOM 726 C CA . LEU B 2 33 ? -20.134 13.886 39.966 1.00 50.25 563 LEU B CA 1
ATOM 727 C C . LEU B 2 33 ? -18.969 13.228 39.248 1.00 52.84 563 LEU B C 1
ATOM 728 O O . LEU B 2 33 ? -18.457 13.757 38.269 1.00 49.21 563 LEU B O 1
ATOM 733 N N . GLU B 2 34 ? -18.512 12.096 39.770 1.00 50.49 564 GLU B N 1
ATOM 734 C CA . GLU B 2 34 ? -17.476 11.345 39.085 1.00 59.25 564 GLU B CA 1
ATOM 735 C C . GLU B 2 34 ? -18.115 10.660 37.884 1.00 61.46 564 GLU B C 1
ATOM 736 O O . GLU B 2 34 ? -17.475 10.441 36.866 1.00 62.83 564 GLU B O 1
ATOM 742 N N . GLY B 2 35 ? -19.398 10.350 38.017 1.00 62.10 565 GLY B N 1
ATOM 743 C CA . GLY B 2 35 ? -20.170 9.790 36.933 1.00 48.42 565 GLY B CA 1
ATOM 744 C C . GLY B 2 35 ? -20.258 10.789 35.795 1.00 59.68 565 GLY B C 1
ATOM 745 O O . GLY B 2 35 ? -19.941 10.467 34.647 1.00 55.09 565 GLY B O 1
ATOM 746 N N . PHE B 2 36 ? -20.701 12.001 36.123 1.00 47.04 566 PHE B N 1
ATOM 747 C CA . PHE B 2 36 ? -20.838 13.057 35.142 1.00 46.23 566 PHE B CA 1
ATOM 748 C C . PHE B 2 36 ? -19.515 13.286 34.432 1.00 58.84 566 PHE B C 1
ATOM 749 O O . PHE B 2 36 ? -19.465 13.355 33.194 1.00 58.15 566 PHE B O 1
ATOM 757 N N . ASP B 2 37 ? -18.444 13.403 35.214 1.00 54.51 567 ASP B N 1
ATOM 758 C CA . ASP B 2 37 ? -17.119 13.664 34.662 1.00 55.91 567 ASP B CA 1
ATOM 759 C C . ASP B 2 37 ? -16.739 12.622 33.598 1.00 62.66 567 ASP B C 1
ATOM 760 O O . ASP B 2 37 ? -16.351 12.967 32.482 1.00 61.22 567 ASP B O 1
ATOM 765 N N . SER B 2 38 ? -16.882 11.350 33.949 1.00 59.93 568 SER B N 1
ATOM 766 C CA . SER B 2 38 ? -16.510 10.262 33.061 1.00 57.14 568 SER B CA 1
ATOM 767 C C . SER B 2 38 ? -17.386 10.205 31.813 1.00 59.00 568 SER B C 1
ATOM 768 O O . SER B 2 38 ? -16.945 9.706 30.777 1.00 60.77 568 SER B O 1
ATOM 771 N N . MET B 2 39 ? -18.618 10.701 31.919 1.00 50.48 569 MET B N 1
ATOM 772 C CA . MET B 2 39 ? -19.532 10.738 30.780 1.00 53.91 569 MET B CA 1
ATOM 773 C C . MET B 2 39 ? -19.135 11.797 29.759 1.00 57.17 569 MET B C 1
ATOM 774 O O . MET B 2 39 ? -19.197 11.550 28.559 1.00 62.81 569 MET B O 1
ATOM 779 N N . LEU B 2 40 ? -18.749 12.972 30.248 1.00 49.91 570 LEU B N 1
ATOM 780 C CA . LEU B 2 40 ? -18.191 14.015 29.402 1.00 52.86 570 LEU B CA 1
ATOM 781 C C . LEU B 2 40 ? -17.053 13.448 28.600 1.00 59.28 570 LEU B C 1
ATOM 782 O O . LEU B 2 40 ? -16.971 13.663 27.391 1.00 67.98 570 LEU B O 1
ATOM 787 N N . VAL B 2 41 ? -16.188 12.695 29.268 1.00 50.71 571 VAL B N 1
ATOM 788 C CA . VAL B 2 41 ? -15.028 12.113 28.599 1.00 57.68 571 VAL B CA 1
ATOM 789 C C . VAL B 2 41 ? -15.438 11.154 27.471 1.00 59.00 571 VAL B C 1
ATOM 790 O O . VAL B 2 41 ? -14.826 11.144 26.408 1.00 72.55 571 VAL B O 1
ATOM 794 N N . ARG B 2 42 ? -16.488 10.375 27.690 1.00 55.55 572 ARG B N 1
ATOM 795 C CA . ARG B 2 42 ? -17.036 9.551 26.627 1.00 57.32 572 ARG B CA 1
ATOM 796 C C . ARG B 2 42 ? -17.534 10.426 25.481 1.00 58.23 572 ARG B C 1
ATOM 797 O O . ARG B 2 42 ? -17.284 10.124 24.321 1.00 65.75 572 ARG B O 1
ATOM 805 N N . LEU B 2 43 ? -18.216 11.521 25.816 1.00 54.45 573 LEU B N 1
ATOM 806 C CA . LEU B 2 43 ? -18.722 12.465 24.823 1.00 51.27 573 LEU B CA 1
ATOM 807 C C . LEU B 2 43 ? -17.598 13.030 23.934 1.00 56.14 573 LEU B C 1
ATOM 808 O O . LEU B 2 43 ? -17.742 13.126 22.715 1.00 49.49 573 LEU B O 1
ATOM 813 N N . PHE B 2 44 ? -16.500 13.413 24.574 1.00 49.59 574 PHE B N 1
ATOM 814 C CA . PHE B 2 44 ? -15.272 13.793 23.905 1.00 50.31 574 PHE B CA 1
ATOM 815 C C . PHE B 2 44 ? -14.845 12.748 22.884 1.00 51.25 574 PHE B C 1
ATOM 816 O O . PHE B 2 44 ? -14.679 13.048 21.705 1.00 49.01 574 PHE B O 1
ATOM 824 N N . LYS B 2 45 ? -14.684 11.517 23.353 1.00 51.85 575 LYS B N 1
ATOM 825 C CA . LYS B 2 45 ? -14.223 10.424 22.507 1.00 53.31 575 LYS B CA 1
ATOM 826 C C . LYS B 2 45 ? -15.161 10.172 21.316 1.00 59.56 575 LYS B C 1
ATOM 827 O O . LYS B 2 45 ? -14.691 9.997 20.199 1.00 69.43 575 LYS B O 1
ATOM 833 N N . GLN B 2 46 ? -16.473 10.167 21.552 1.00 53.85 576 GLN B N 1
ATOM 834 C CA . GLN B 2 46 ? -17.452 10.105 20.471 1.00 56.50 576 GLN B CA 1
ATOM 835 C C . GLN B 2 46 ? -17.185 11.174 19.411 1.00 62.52 576 GLN B C 1
ATOM 836 O O . GLN B 2 46 ? -16.967 10.861 18.243 1.00 56.93 576 GLN B O 1
ATOM 842 N N . GLU B 2 47 ? -17.207 12.435 19.833 1.00 51.79 577 GLU B N 1
ATOM 843 C CA . GLU B 2 47 ? -17.000 13.539 18.919 1.00 56.61 577 GLU B CA 1
ATOM 844 C C . GLU B 2 47 ? -15.627 13.438 18.256 1.00 56.20 577 GLU B C 1
ATOM 845 O O . GLU B 2 47 ? -15.475 13.763 17.097 1.00 55.94 577 GLU B O 1
ATOM 851 N N . LEU B 2 48 ? -14.640 12.953 18.989 1.00 52.00 578 LEU B N 1
ATOM 852 C CA . LEU B 2 48 ? -13.314 12.764 18.435 1.00 54.55 578 LEU B CA 1
ATOM 853 C C . LEU B 2 48 ? -13.321 11.713 17.322 1.00 60.60 578 LEU B C 1
ATOM 854 O O . LEU B 2 48 ? -12.674 11.883 16.295 1.00 68.51 578 LEU B O 1
ATOM 859 N N . GLY B 2 49 ? -14.054 10.628 17.530 1.00 64.79 579 GLY B N 1
ATOM 860 C CA . GLY B 2 49 ? -14.058 9.532 16.582 1.00 56.65 579 GLY B CA 1
ATOM 861 C C . GLY B 2 49 ? -14.810 9.926 15.331 1.00 56.30 579 GLY B C 1
ATOM 862 O O . GLY B 2 49 ? -14.556 9.429 14.243 1.00 61.42 579 GLY B O 1
ATOM 863 N N . THR B 2 50 ? -15.753 10.833 15.504 1.00 46.67 580 THR B N 1
ATOM 864 C CA . THR B 2 50 ? -16.495 11.376 14.402 1.00 48.28 580 THR B CA 1
ATOM 865 C C . THR B 2 50 ? -15.592 12.258 13.554 1.00 63.24 580 THR B C 1
ATOM 866 O O . THR B 2 50 ? -15.519 12.114 12.334 1.00 69.23 580 THR B O 1
ATOM 870 N N . ILE B 2 51 ? -14.904 13.173 14.226 1.00 62.31 581 ILE B N 1
ATOM 871 C CA . ILE B 2 51 ? -13.949 14.045 13.574 1.00 55.17 581 ILE B CA 1
ATOM 872 C C . ILE B 2 51 ? -12.913 13.234 12.819 1.00 54.49 581 ILE B C 1
ATOM 873 O O . ILE B 2 51 ? -12.667 13.453 11.647 1.00 55.32 581 ILE B O 1
ATOM 878 N N . VAL B 2 52 ? -12.317 12.277 13.504 1.00 51.96 582 VAL B N 1
ATOM 879 C CA . VAL B 2 52 ? -11.217 11.535 12.931 1.00 55.41 582 VAL B CA 1
ATOM 880 C C . VAL B 2 52 ? -11.711 10.578 11.841 1.00 62.12 582 VAL B C 1
ATOM 881 O O . VAL B 2 52 ? -10.967 10.235 10.929 1.00 63.68 582 VAL B O 1
ATOM 885 N N . GLY B 2 53 ? -12.981 10.194 11.904 1.00 63.21 583 GLY B N 1
ATOM 886 C CA . GLY B 2 53 ? -13.550 9.316 10.896 1.00 58.71 583 GLY B CA 1
ATOM 887 C C . GLY B 2 53 ? -13.846 10.063 9.612 1.00 68.63 583 GLY B C 1
ATOM 888 O O . GLY B 2 53 ? -13.638 9.552 8.502 1.00 68.35 583 GLY B O 1
ATOM 889 N N . PHE B 2 54 ? -14.343 11.283 9.764 1.00 62.36 584 PHE B N 1
ATOM 890 C CA . PHE B 2 54 ? -14.607 12.135 8.619 1.00 52.76 584 PHE B CA 1
ATOM 891 C C . PHE B 2 54 ? -13.349 12.321 7.797 1.00 62.19 584 PHE B C 1
ATOM 892 O O . PHE B 2 54 ? -13.348 12.112 6.585 1.00 72.54 584 PHE B O 1
ATOM 900 N N . TYR B 2 55 ? -12.278 12.725 8.467 1.00 53.04 585 TYR B N 1
ATOM 901 C CA . TYR B 2 55 ? -11.011 12.936 7.791 1.00 64.13 585 TYR B CA 1
ATOM 902 C C . TYR B 2 55 ? -10.413 11.658 7.189 1.00 64.59 585 TYR B C 1
ATOM 903 O O . TYR B 2 55 ? -9.583 11.746 6.297 1.00 75.89 585 TYR B O 1
ATOM 912 N N . GLU B 2 56 ? -10.820 10.483 7.669 1.00 62.40 586 GLU B N 1
ATOM 913 C CA . GLU B 2 56 ? -10.436 9.230 7.015 1.00 72.68 586 GLU B CA 1
ATOM 914 C C . GLU B 2 56 ? -11.011 9.181 5.603 1.00 74.84 586 GLU B C 1
ATOM 915 O O . GLU B 2 56 ? -10.280 9.079 4.621 1.00 80.55 586 GLU B O 1
ATOM 921 N N . ARG B 2 57 ? -12.337 9.244 5.535 1.00 60.57 587 ARG B N 1
ATOM 922 C CA . ARG B 2 57 ? -13.085 9.252 4.292 1.00 58.07 587 ARG B CA 1
ATOM 923 C C . ARG B 2 57 ? -12.651 10.373 3.350 1.00 70.81 587 ARG B C 1
ATOM 924 O O . ARG B 2 57 ? -12.359 10.122 2.169 1.00 81.17 587 ARG B O 1
ATOM 932 N N . TYR B 2 58 ? -12.616 11.600 3.871 1.00 51.91 588 TYR B N 1
ATOM 933 C CA . TYR B 2 58 ? -12.210 12.773 3.093 1.00 50.78 588 TYR B CA 1
ATOM 934 C C . TYR B 2 58 ? -10.860 12.540 2.421 1.00 56.56 588 TYR B C 1
ATOM 935 O O . TYR B 2 58 ? -10.737 12.690 1.215 1.00 58.43 588 TYR B O 1
ATOM 944 N N . ARG B 2 59 ? -9.862 12.130 3.195 1.00 55.98 589 ARG B N 1
ATOM 945 C CA . ARG B 2 59 ? -8.561 11.809 2.627 1.00 57.37 589 ARG B CA 1
ATOM 946 C C . ARG B 2 59 ? -8.695 10.723 1.568 1.00 67.81 589 ARG B C 1
ATOM 947 O O . ARG B 2 59 ? -8.116 10.833 0.491 1.00 82.17 589 ARG B O 1
ATOM 955 N N . ARG B 2 60 ? -9.456 9.677 1.869 1.00 66.65 590 ARG B N 1
ATOM 956 C CA . ARG B 2 60 ? -9.592 8.569 0.934 1.00 62.48 590 ARG B CA 1
ATOM 957 C C . ARG B 2 60 ? -10.338 9.003 -0.325 1.00 71.71 590 ARG B C 1
ATOM 958 O O . ARG B 2 60 ? -10.016 8.569 -1.428 1.00 76.38 590 ARG B O 1
ATOM 966 N N . ALA B 2 61 ? -11.337 9.860 -0.148 1.00 73.09 591 ALA B N 1
ATOM 967 C CA . ALA B 2 61 ? -12.074 10.416 -1.278 1.00 69.31 591 ALA B CA 1
ATOM 968 C C . ALA B 2 61 ? -11.132 11.179 -2.221 1.00 68.36 591 ALA B C 1
ATOM 969 O O . ALA B 2 61 ? -11.194 11.024 -3.437 1.00 81.39 591 ALA B O 1
ATOM 971 N N . LEU B 2 62 ? -10.256 11.995 -1.645 1.00 66.89 592 LEU B N 1
ATOM 972 C CA . LEU B 2 62 ? -9.313 12.790 -2.415 1.00 64.75 592 LEU B CA 1
ATOM 973 C C . LEU B 2 62 ? -8.358 11.935 -3.243 1.00 64.08 592 LEU B C 1
ATOM 974 O O . LEU B 2 62 ? -8.174 12.171 -4.432 1.00 77.60 592 LEU B O 1
ATOM 979 N N . ILE B 2 63 ? -7.748 10.946 -2.608 1.00 69.18 593 ILE B N 1
ATOM 980 C CA . ILE B 2 63 ? -6.762 10.109 -3.277 1.00 71.79 593 ILE B CA 1
ATOM 981 C C . ILE B 2 63 ? -7.410 9.273 -4.373 1.00 74.68 593 ILE B C 1
ATOM 982 O O . ILE B 2 63 ? -6.824 9.078 -5.441 1.00 84.98 593 ILE B O 1
ATOM 987 N N . LEU B 2 64 ? -8.627 8.809 -4.117 1.00 69.63 594 LEU B N 1
ATOM 988 C CA . LEU B 2 64 ? -9.393 8.069 -5.110 1.00 69.24 594 LEU B CA 1
ATOM 989 C C . LEU B 2 64 ? -9.651 8.938 -6.346 1.00 78.50 594 LEU B C 1
ATOM 990 O O . LEU B 2 64 ? -9.566 8.483 -7.488 1.00 74.44 594 LEU B O 1
ATOM 995 N N . GLU B 2 65 ? -9.957 10.203 -6.099 1.00 75.04 595 GLU B N 1
ATOM 996 C CA . GLU B 2 65 ? -10.275 11.126 -7.171 1.00 69.13 595 GLU B CA 1
ATOM 997 C C . GLU B 2 65 ? -9.040 11.439 -8.008 1.00 83.72 595 GLU B C 1
ATOM 998 O O . GLU B 2 65 ? -9.131 11.550 -9.233 1.00 94.92 595 GLU B O 1
ATOM 1004 N N . LYS B 2 66 ? -7.885 11.559 -7.358 1.00 79.91 596 LYS B N 1
ATOM 1005 C CA . LYS B 2 66 ? -6.634 11.822 -8.068 1.00 75.85 596 LYS B CA 1
ATOM 1006 C C . LYS B 2 66 ? -6.264 10.687 -9.018 1.00 78.87 596 LYS B C 1
ATOM 1007 O O . LYS B 2 66 ? -5.935 10.914 -10.188 1.00 84.99 596 LYS B O 1
ATOM 1013 N N . ASN B 2 67 ? -6.312 9.466 -8.503 1.00 78.79 597 ASN B N 1
ATOM 1014 C CA . ASN B 2 67 ? -6.016 8.291 -9.305 1.00 88.21 597 ASN B CA 1
ATOM 1015 C C . ASN B 2 67 ? -6.940 8.175 -10.505 1.00 89.08 597 ASN B C 1
ATOM 1016 O O . ASN B 2 67 ? -6.503 7.801 -11.597 1.00 96.98 597 ASN B O 1
ATOM 1021 N N . ARG B 2 68 ? -8.212 8.505 -10.290 1.00 79.39 598 ARG B N 1
ATOM 1022 C CA . ARG B 2 68 ? -9.225 8.425 -11.331 1.00 80.14 598 ARG B CA 1
ATOM 1023 C C . ARG B 2 68 ? -8.799 9.231 -12.552 1.00 84.85 598 ARG B C 1
ATOM 1024 O O . ARG B 2 68 ? -8.814 8.736 -13.678 1.00 93.37 598 ARG B O 1
ATOM 1032 N N . ARG B 2 69 ? -8.377 10.462 -12.307 1.00 78.28 599 ARG B N 1
ATOM 1033 C CA . ARG B 2 69 ? -7.919 11.351 -13.357 1.00 79.92 599 ARG B CA 1
ATOM 1034 C C . ARG B 2 69 ? -6.679 10.822 -14.078 1.00 98.75 599 ARG B C 1
ATOM 1035 O O . ARG B 2 69 ? -6.417 11.179 -15.230 1.00 108.14 599 ARG B O 1
ATOM 1043 N N . ALA B 2 70 ? -5.927 9.963 -13.400 1.00 100.81 600 ALA B N 1
ATOM 1044 C CA . ALA B 2 70 ? -4.719 9.390 -13.977 1.00 102.02 600 ALA B CA 1
ATOM 1045 C C . ALA B 2 70 ? -4.978 7.988 -14.523 1.00 105.15 600 ALA B C 1
ATOM 1046 O O . ALA B 2 70 ? -5.523 7.826 -15.614 1.00 113.53 600 ALA B O 1
#

InterPro domains:
  IPR000719 Protein kinase domain [PF00069] (44-293)
  IPR000719 Protein kinase domain [PS50011] (42-293)
  IPR000719 Protein kinase domain [SM00220] (42-293)
  IPR011009 Protein kinase-like domain superfamily [SSF56112] (39-302)
  IPR011524 SARAH domain [PS50951] (608-655)
  IPR017441 Protein kinase, ATP binding site [PS00107] (48-71)
  IPR024205 Mst1/2 SARAH domain [PF11629] (608-655)
  IPR036674 p53-like tetramerisation domain superfamily [G3DSA:4.10.170.10] (606-662)
  IPR050629 STE20/SPS1-related Proline-Alanine-rich Kinase [PTHR48012] (37-591)

Nearest PDB structures (foldseek):
  6bn1-assembly1_B  TM=1.014E+00  e=2.533E-10  Drosophila melanogaster

Organism: Drosophila melanogaster (NCBI:txid7227)

Secondary structure (DSSP, 8-state):
-TTGGGGGS-HHHHHHHHHHHHHHHHHHHHHHHHHHHHHHHHHHHHHHHHHHH-/-TT---HHHHHHHHS-STT-TT--GGGS-HHHHHHHHHHHHHHHHHHHHHHHHHHHHHHHHHHHHHHHH-

GO terms:
  GO:0016020 membrane (C, IDA)
  GO:0035329 hippo signaling (P, TAS)
  GO:0005515 protein binding (F, IPI)
  GO:0106037 apicomedial cortex (C, IDA)
  GO:0004674 protein serine/threonine kinase activity (F, IDA)
  GO:0035265 organ growth (P, IDA)
  GO:0035329 hippo signaling (P, IDA)
  GO:0005829 cytosol (C, IDA)
  GO:0005911 cell-cell junction (C, IDA)
  GO:0031648 protein destabilization (P, IDA)
  GO:0072089 stem cell proliferation (P, IDA)
  GO:0070613 regulation of protein processing (P, IDA)
  GO:0035329 hippo signaling (P, IGI)
  GO:0042771 intrinsic apoptotic signaling pathway in response to DNA damage by p53 class mediator (P, IGI)
  GO:0001654 eye development (P, IMP)
  GO:0001745 compound eye morphogenesis (P, IMP)
  GO:0002011 morphogenesis of an epithelial sheet (P, IMP)
  GO:0035329 hippo signaling (P, IMP)
  GO:0042127 regulation of cell popu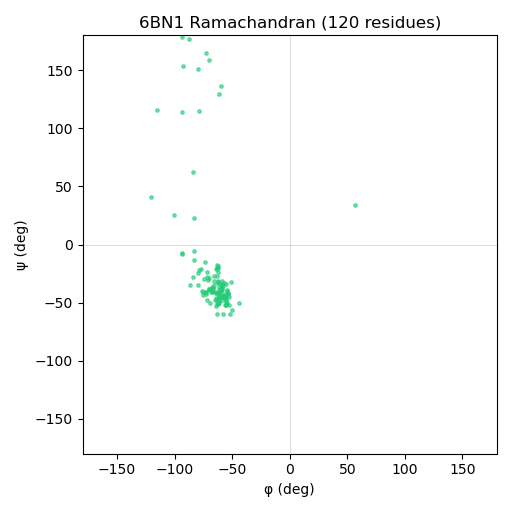lation proliferation (P, IMP)
  GO:0043065 positive regulation of apoptotic process (P, IMP)

CATH classification: 4.10.170.10

B-factor: mean 75.87, std 22.94, range [40.4, 175.21]

Solvent-accessible surface area: 8797 Å² total; per-residue (Å²): 90,110,27,80,88,2,99,169,35,82,96,105,60,0,50,100,88,39,95,61,2,80,121,74,30,117,91,78,48,82,122,5,60,120,58,9,90,59,10,79,95,29,0,41,68,16,10,76,54,37,119,177,190,143,194,174,130,94,38,32,181,100,0,38,105,20,1,108,53,102,77,74,152,22,151,114,55,117,8,87,152,66,47,38,94,87,0,80,22,20,22,59,28,0,43,79,19,38,129,111,52,50,45,95,23,54,14,71,18,87,103,14,86,138,22,0,81,123,5,55,101,138,83,117

Radius of gyration: 20.48 Å; Cα contacts (8 Å, |Δi|>4): 60; chains: 2; bounding box: 28×31×68 Å

Foldseek 3Di:
DVPPCVVVDDPVRVVVCVVCPPVVVVVVVVVVVVVVVVVCVVVVVVVVVVVVVD/DPLDDDPVLVVVVPDDCPCVVVDPCVPDDPVVVVVSVVNVVVVVVVVVCVVVVVVVVVVVVVVVVVVVVD

Sequence (124 aa):
GEFEFLKFLTFDDLNQRLCNIDHEMELEIEQLNKKYNAKRQPIVDAMNAKRKRQLLEEIPKWLAVYSEADSSKDHLLQFNMFSLPELEGFDSMLVRLFKQELGTIVGFYERYRRALILEKNRRA